Protein AF-A0AAN6DIT3-F1 (afdb_monomer)

Foldseek 3Di:
DDDDDDDDPPVVVPDPPPPVCPVVVVVVVLVVVLCVQPVVDPQDPLLSLLQVLCSVVDDHPQWHADPQRWIAGRVNQWTQDPVSALVSIDGPDDDCVVVNVVSNVSSVVSVVVVVVVVVVD

Organism: Pichia angusta (NCBI:txid870730)

Mean predicted aligned error: 13.03 Å

pLDDT: mean 71.54, std 12.17, range [40.5, 87.06]

Sequence (121 aa):
MPRQPHPVPLNMLGHNYKVTNAHVVKKYQSQYVLNKTLADRKITP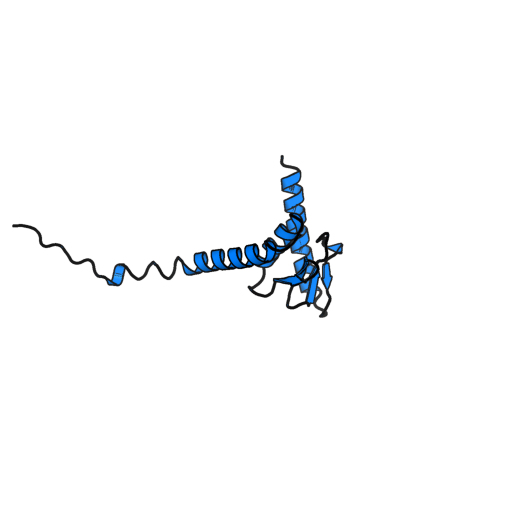EGKEIFTSLFNLLPDGDVSLDKNDNIIVFDNHIVISKPYGTENCKMVSGNDDQQLSYIKKIIKDVWTRLESERKGG

Radius of gyration: 21.84 Å; Cα contacts (8 Å, |Δi|>4): 100; chains: 1; bounding box: 30×56×68 Å

Structure (mmCIF, N/CA/C/O backbone):
data_AF-A0AAN6DIT3-F1
#
_entry.id   AF-A0AAN6DIT3-F1
#
loop_
_atom_site.group_PDB
_atom_site.id
_atom_site.type_symbol
_atom_site.label_atom_id
_atom_site.label_alt_id
_atom_site.label_comp_id
_atom_site.label_asym_id
_atom_site.label_entity_id
_atom_site.label_seq_id
_atom_site.pdbx_PDB_ins_code
_atom_site.Cartn_x
_atom_site.Cartn_y
_atom_site.Cartn_z
_atom_site.occupancy
_atom_site.B_iso_or_equiv
_atom_site.auth_seq_id
_atom_site.auth_comp_id
_atom_site.auth_asym_id
_atom_site.auth_atom_id
_atom_site.pdbx_PDB_model_num
ATOM 1 N N . MET A 1 1 ? 11.174 42.419 -54.420 1.00 46.22 1 MET A N 1
ATOM 2 C CA . MET A 1 1 ? 11.710 41.041 -54.470 1.00 46.22 1 MET A CA 1
ATOM 3 C C . MET A 1 1 ? 11.096 40.256 -53.316 1.00 46.22 1 MET A C 1
ATOM 5 O O . MET A 1 1 ? 11.295 40.678 -52.180 1.00 46.22 1 MET A O 1
ATOM 9 N N . PRO A 1 2 ? 10.278 39.219 -53.559 1.00 47.81 2 PRO A N 1
ATOM 10 C CA . PRO A 1 2 ? 9.656 38.464 -52.473 1.00 47.81 2 PRO A CA 1
ATOM 11 C C . PRO A 1 2 ? 10.697 37.573 -51.777 1.00 47.81 2 PRO A C 1
ATOM 13 O O . PRO A 1 2 ? 11.502 36.914 -52.433 1.00 47.81 2 PRO A O 1
ATOM 16 N N . ARG A 1 3 ? 10.710 37.600 -50.438 1.00 54.84 3 ARG A N 1
ATOM 17 C CA . ARG A 1 3 ? 11.616 36.803 -49.597 1.00 54.84 3 ARG A CA 1
ATOM 18 C C . ARG A 1 3 ? 11.252 35.322 -49.722 1.00 54.84 3 ARG A C 1
ATOM 20 O O . ARG A 1 3 ? 10.098 34.962 -49.510 1.00 54.84 3 ARG A O 1
ATOM 27 N N . GLN A 1 4 ? 12.228 34.481 -50.058 1.00 62.59 4 GLN A N 1
ATOM 28 C CA . GLN A 1 4 ? 12.041 33.031 -50.102 1.00 62.59 4 GLN A CA 1
ATOM 29 C C . GLN A 1 4 ? 11.800 32.482 -48.682 1.00 62.59 4 GLN A C 1
ATOM 31 O O . GLN A 1 4 ? 12.474 32.920 -47.739 1.00 62.59 4 GLN A O 1
ATOM 36 N N . PRO A 1 5 ? 10.851 31.545 -48.501 1.00 59.12 5 PRO A N 1
ATOM 37 C CA . PRO A 1 5 ? 10.600 30.930 -47.204 1.00 59.12 5 PRO A CA 1
ATOM 38 C C . PRO A 1 5 ? 11.822 30.108 -46.778 1.00 59.12 5 PRO A C 1
ATOM 40 O O . PRO A 1 5 ? 12.284 29.237 -47.513 1.00 59.12 5 PRO A O 1
ATOM 43 N N . HIS A 1 6 ? 12.363 30.406 -45.595 1.00 60.28 6 HIS A N 1
ATOM 44 C CA . HIS A 1 6 ? 13.464 29.636 -45.020 1.00 60.28 6 HIS A CA 1
ATOM 45 C C . HIS A 1 6 ? 12.941 28.271 -44.548 1.00 60.28 6 HIS A C 1
ATOM 47 O O . HIS A 1 6 ? 11.999 28.235 -43.751 1.00 60.28 6 HIS A O 1
ATOM 53 N N . PRO A 1 7 ? 13.527 27.150 -45.002 1.00 63.25 7 PRO A N 1
ATOM 54 C CA . PRO A 1 7 ? 13.134 25.833 -44.531 1.00 63.25 7 PRO A CA 1
ATOM 55 C C . PRO A 1 7 ? 13.558 25.661 -43.069 1.00 63.25 7 PRO A C 1
ATOM 57 O O . PRO A 1 7 ? 14.733 25.786 -42.724 1.00 63.25 7 PRO A O 1
ATOM 60 N N . VAL A 1 8 ? 12.587 25.375 -42.201 1.00 60.09 8 VAL A N 1
ATOM 61 C CA . VAL A 1 8 ? 12.849 25.020 -40.803 1.00 60.09 8 VAL A CA 1
ATOM 62 C C . VAL A 1 8 ? 13.523 23.641 -40.790 1.00 60.09 8 VAL A C 1
ATOM 64 O O . VAL A 1 8 ? 12.964 22.701 -41.359 1.00 60.09 8 VAL A O 1
ATOM 67 N N . PRO A 1 9 ? 14.708 23.475 -40.175 1.00 55.38 9 PRO A N 1
ATOM 68 C CA . PRO A 1 9 ? 15.376 22.182 -40.138 1.00 55.38 9 PRO A CA 1
ATOM 69 C C . PRO A 1 9 ? 14.537 21.175 -39.338 1.00 55.38 9 PRO A C 1
ATOM 71 O O . PRO A 1 9 ? 14.322 21.331 -38.135 1.00 55.38 9 PRO A O 1
ATOM 74 N N . LEU A 1 10 ? 14.091 20.113 -40.015 1.00 56.16 10 LEU A N 1
ATOM 75 C CA . LEU A 1 10 ? 13.264 19.024 -39.471 1.00 56.16 10 LEU A CA 1
ATOM 76 C C . LEU A 1 10 ? 13.867 18.342 -38.227 1.00 56.16 10 LEU A C 1
ATOM 78 O O . LEU A 1 10 ? 13.127 17.787 -37.417 1.00 56.16 10 LEU A O 1
ATOM 82 N N . ASN A 1 11 ? 15.182 18.451 -38.011 1.00 55.25 11 ASN A N 1
ATOM 83 C CA . ASN A 1 11 ? 15.852 17.939 -36.810 1.00 55.25 11 ASN A CA 1
ATOM 84 C C . ASN A 1 11 ? 15.452 18.660 -35.506 1.00 55.25 11 ASN A C 1
ATOM 86 O O . ASN A 1 11 ? 15.698 18.125 -34.429 1.00 55.25 11 ASN A O 1
ATOM 90 N N . MET A 1 12 ? 14.811 19.832 -35.568 1.00 51.78 12 MET A N 1
ATOM 91 C CA . MET A 1 12 ? 14.323 20.554 -34.379 1.00 51.78 12 MET A CA 1
ATOM 92 C C . MET A 1 12 ? 12.917 20.124 -33.929 1.00 51.78 12 MET A C 1
ATOM 94 O O . MET A 1 12 ? 12.537 20.377 -32.788 1.00 51.78 12 MET A O 1
ATOM 98 N N . LEU A 1 13 ? 12.137 19.459 -34.787 1.00 54.03 13 LEU A N 1
ATOM 99 C CA . LEU A 1 13 ? 10.758 19.052 -34.468 1.00 54.03 13 LEU A CA 1
ATOM 100 C C . LEU A 1 13 ? 10.691 17.716 -33.709 1.00 54.03 13 LEU A C 1
ATOM 102 O O . LEU A 1 13 ? 9.660 17.378 -33.133 1.00 54.03 13 LEU A O 1
ATOM 106 N N . GLY A 1 14 ? 11.793 16.958 -33.681 1.00 50.06 14 GLY A N 1
ATOM 107 C CA . GLY A 1 14 ? 11.804 15.579 -33.194 1.00 50.06 14 GLY A CA 1
ATOM 108 C C . GLY A 1 14 ? 12.469 15.328 -31.836 1.00 50.06 14 GLY A C 1
ATOM 109 O O . GLY A 1 14 ? 12.406 14.209 -31.334 1.00 50.06 14 GLY A O 1
ATOM 110 N N . HIS A 1 15 ? 13.134 16.313 -31.232 1.00 45.34 15 HIS A N 1
ATOM 111 C CA . HIS A 1 15 ? 13.953 16.056 -30.036 1.00 45.34 15 HIS A CA 1
ATOM 112 C C . HIS A 1 15 ? 13.226 16.294 -28.705 1.00 45.34 15 HIS A C 1
ATOM 114 O O . HIS A 1 15 ? 13.622 15.730 -27.690 1.00 45.34 15 HIS A O 1
ATOM 120 N N . ASN A 1 16 ? 12.116 17.038 -28.703 1.00 47.03 16 ASN A N 1
ATOM 121 C CA . ASN A 1 16 ? 11.399 17.372 -27.467 1.00 47.03 16 ASN A CA 1
ATOM 122 C C . ASN A 1 16 ? 10.217 16.445 -27.139 1.00 47.03 16 ASN A C 1
ATOM 124 O O . ASN A 1 16 ? 9.726 16.496 -26.021 1.00 47.03 16 A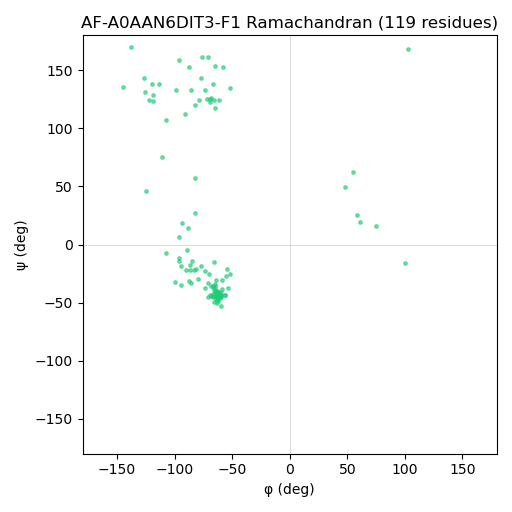SN A O 1
ATOM 128 N N . TYR A 1 17 ? 9.751 15.580 -28.051 1.00 46.97 17 TYR A N 1
ATOM 129 C CA . TYR A 1 17 ? 8.571 14.739 -27.774 1.00 46.97 17 TYR A CA 1
ATOM 130 C C . TYR A 1 17 ? 8.887 13.457 -26.993 1.00 46.97 17 TYR A C 1
ATOM 132 O O . TYR A 1 17 ? 7.991 12.893 -26.368 1.00 46.97 17 TYR A O 1
ATOM 140 N N . LYS A 1 18 ? 10.141 12.982 -27.018 1.00 47.41 18 LYS A N 1
ATOM 141 C CA . LYS A 1 18 ? 10.528 11.704 -26.392 1.00 47.41 18 LYS A CA 1
ATOM 142 C C . LYS A 1 18 ? 10.918 11.826 -24.921 1.00 47.41 18 LYS A C 1
ATOM 144 O O . LYS A 1 18 ? 10.688 10.890 -24.165 1.00 47.41 18 LYS A O 1
ATOM 149 N N . VAL A 1 19 ? 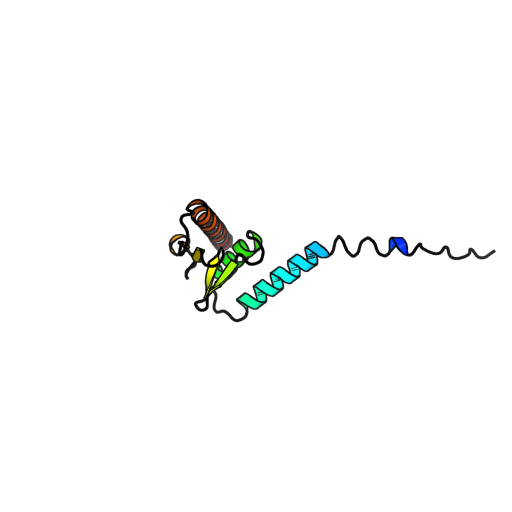11.485 12.958 -24.503 1.00 47.81 19 VAL A N 1
ATOM 150 C CA . VAL A 1 19 ? 12.130 13.064 -23.181 1.00 47.81 19 VAL A CA 1
ATOM 151 C C . VAL A 1 19 ? 11.180 13.616 -22.109 1.00 47.81 19 VAL A C 1
ATOM 153 O O . VAL A 1 19 ? 11.189 13.133 -20.982 1.00 47.81 19 VAL A O 1
ATOM 156 N N . THR A 1 20 ? 10.275 14.538 -22.453 1.00 48.09 20 THR A N 1
ATOM 157 C CA . THR A 1 20 ? 9.270 15.086 -21.516 1.00 48.09 20 THR A CA 1
ATOM 158 C C . THR A 1 20 ? 8.043 14.190 -21.330 1.00 48.09 20 THR A C 1
ATOM 160 O O . THR A 1 20 ? 7.381 14.281 -20.300 1.00 48.09 20 THR A O 1
ATOM 163 N N . ASN A 1 21 ? 7.750 13.280 -22.268 1.00 52.16 21 ASN A N 1
ATOM 164 C CA . ASN A 1 21 ? 6.586 12.391 -22.174 1.00 52.16 21 ASN A CA 1
ATOM 165 C C . ASN A 1 21 ? 6.854 11.059 -21.474 1.00 52.16 21 ASN A C 1
ATOM 167 O O . ASN A 1 21 ? 5.903 10.467 -20.986 1.00 52.16 21 ASN A O 1
ATOM 171 N N . ALA A 1 22 ? 8.089 10.561 -21.377 1.00 52.97 22 ALA A N 1
ATOM 172 C CA . ALA A 1 22 ? 8.324 9.239 -20.783 1.00 52.97 22 ALA A CA 1
ATOM 173 C C . ALA A 1 22 ? 7.874 9.168 -19.309 1.00 52.97 22 ALA A C 1
ATOM 175 O O . ALA A 1 22 ? 7.201 8.222 -18.905 1.00 52.97 22 ALA A O 1
ATOM 176 N N . HIS A 1 23 ? 8.164 10.210 -18.524 1.00 53.66 23 HIS A N 1
ATOM 177 C CA . HIS A 1 23 ? 7.705 10.318 -17.134 1.00 53.66 23 HIS A CA 1
ATOM 178 C C . HIS A 1 23 ? 6.184 10.456 -17.024 1.00 53.66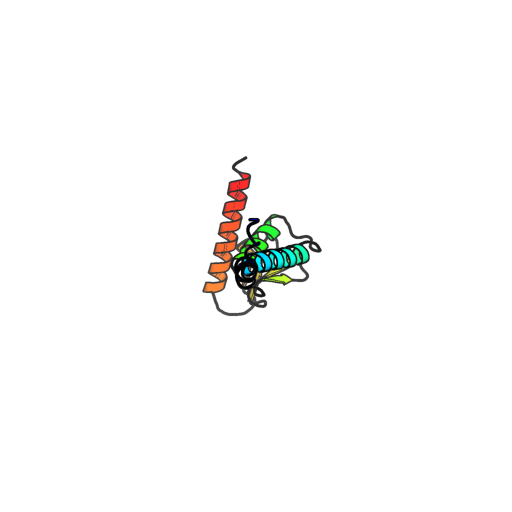 23 HIS A C 1
ATOM 180 O O . HIS A 1 23 ? 5.563 9.873 -16.137 1.00 53.66 23 HIS A O 1
ATOM 186 N N . VAL A 1 24 ? 5.583 11.217 -17.936 1.00 56.00 24 VAL A N 1
ATOM 187 C CA . VAL A 1 24 ? 4.144 11.481 -17.960 1.00 56.00 24 VAL A CA 1
ATOM 188 C C . VAL A 1 24 ? 3.377 10.222 -18.375 1.00 56.00 24 VAL A C 1
ATOM 190 O O . VAL A 1 24 ? 2.435 9.828 -17.697 1.00 56.00 24 VAL A O 1
ATOM 193 N N . VAL A 1 25 ? 3.836 9.528 -19.418 1.00 59.78 25 VAL A N 1
ATOM 194 C CA . VAL A 1 25 ? 3.303 8.241 -19.884 1.00 59.78 25 VAL A CA 1
ATOM 195 C C . VAL A 1 25 ? 3.440 7.179 -18.798 1.00 59.78 25 VAL A C 1
ATOM 197 O O . VAL A 1 25 ? 2.463 6.490 -18.523 1.00 59.78 25 VAL A O 1
ATOM 200 N N . LYS A 1 26 ? 4.589 7.097 -18.112 1.00 60.62 26 LYS A N 1
ATOM 201 C CA . LYS A 1 26 ? 4.772 6.166 -16.988 1.00 60.62 26 LYS A CA 1
ATOM 202 C C . LYS A 1 26 ? 3.789 6.463 -15.853 1.00 60.62 26 LYS A C 1
ATOM 204 O O . LYS A 1 26 ? 3.135 5.550 -15.369 1.00 60.62 26 LYS A O 1
ATOM 209 N N . LYS A 1 27 ? 3.591 7.739 -15.500 1.00 62.09 27 LYS A N 1
ATOM 210 C CA . LYS A 1 27 ? 2.605 8.154 -14.489 1.00 62.09 27 LYS A CA 1
ATOM 211 C C . LYS A 1 27 ? 1.171 7.785 -14.887 1.00 62.09 27 LYS A C 1
ATOM 213 O O . LYS A 1 27 ? 0.438 7.250 -14.060 1.00 62.09 27 LYS A O 1
ATOM 218 N N . TYR A 1 28 ? 0.772 8.031 -16.136 1.00 62.19 28 TYR A N 1
ATOM 219 C CA . TYR A 1 28 ? -0.554 7.644 -16.633 1.00 62.19 28 TYR A CA 1
ATOM 220 C C . TYR A 1 28 ? -0.738 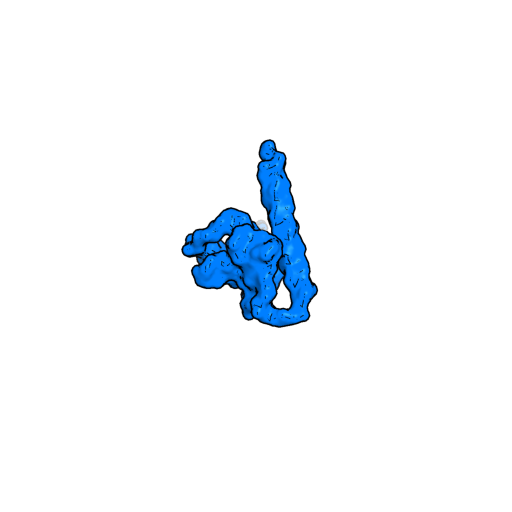6.126 -16.670 1.00 62.19 28 TYR A C 1
ATOM 222 O O . TYR A 1 28 ? -1.810 5.636 -16.326 1.00 62.19 28 TYR A O 1
ATOM 230 N N . GLN A 1 29 ? 0.298 5.377 -17.043 1.00 65.38 29 GLN A N 1
ATOM 231 C CA . GLN A 1 29 ? 0.261 3.920 -17.094 1.00 65.38 29 GLN A CA 1
ATOM 232 C C . GLN A 1 29 ? 0.152 3.319 -15.687 1.00 65.38 29 GLN A C 1
ATOM 234 O O . GLN A 1 29 ? -0.718 2.483 -15.454 1.00 65.38 29 GLN A O 1
ATOM 239 N N . SER A 1 30 ? 0.929 3.826 -14.728 1.00 65.50 30 SER A N 1
ATOM 240 C CA . SER A 1 30 ? 0.827 3.476 -13.307 1.00 65.50 30 SER A CA 1
ATOM 241 C C . SER A 1 30 ? -0.557 3.807 -12.735 1.00 65.50 30 SER A C 1
ATOM 243 O O . SER A 1 30 ? -1.162 2.970 -12.070 1.00 65.50 30 SER A O 1
ATOM 245 N N . GLN A 1 31 ? -1.126 4.978 -13.055 1.00 66.94 31 GLN A N 1
ATOM 246 C CA . GLN A 1 31 ? -2.493 5.324 -12.641 1.00 66.94 31 GLN A CA 1
ATOM 247 C C . GLN A 1 31 ? -3.558 4.451 -13.304 1.00 66.94 31 GLN A C 1
ATOM 249 O O . GLN A 1 31 ? -4.560 4.123 -12.674 1.00 66.94 31 GLN A O 1
ATOM 254 N N . TYR A 1 32 ? -3.366 4.063 -14.563 1.00 69.00 32 TYR A N 1
ATOM 255 C CA . TYR A 1 32 ? -4.276 3.161 -15.257 1.00 69.00 32 TYR A CA 1
ATOM 256 C C . TYR A 1 32 ? -4.252 1.759 -14.642 1.00 69.00 32 TYR A C 1
ATOM 258 O O . TYR A 1 32 ? -5.313 1.193 -14.392 1.00 69.00 32 TYR A O 1
ATOM 266 N N . VAL A 1 33 ? -3.066 1.218 -14.340 1.00 70.19 33 VAL A N 1
ATOM 2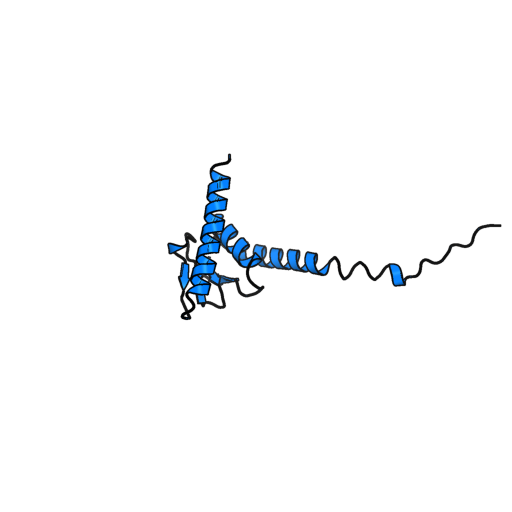67 C CA . VAL A 1 33 ? -2.912 -0.067 -13.637 1.00 70.19 33 VAL A CA 1
ATOM 268 C C . VAL A 1 33 ? -3.554 0.008 -12.257 1.00 70.19 33 VAL A C 1
ATOM 270 O O . VAL A 1 33 ? -4.345 -0.867 -11.906 1.00 70.19 33 VAL A O 1
ATOM 273 N N . LEU A 1 34 ? -3.304 1.083 -11.511 1.00 72.19 34 LEU A N 1
ATOM 274 C CA . LEU A 1 34 ? -3.906 1.308 -10.203 1.00 72.19 34 LEU A CA 1
ATOM 275 C C . LEU A 1 34 ? -5.437 1.364 -10.284 1.00 72.19 34 LEU A C 1
ATOM 277 O O . LEU A 1 34 ? -6.115 0.582 -9.622 1.00 72.19 34 LEU A O 1
ATOM 281 N N . ASN A 1 35 ? -5.990 2.211 -11.154 1.00 69.38 35 ASN A N 1
ATOM 282 C CA . ASN A 1 35 ? -7.436 2.330 -11.337 1.00 69.38 35 ASN A CA 1
ATOM 283 C C . ASN A 1 35 ? -8.060 1.021 -11.809 1.00 69.38 35 ASN A C 1
ATOM 285 O O . ASN A 1 35 ? -9.102 0.639 -11.296 1.00 69.38 35 ASN A O 1
ATOM 289 N N . LYS A 1 36 ? -7.420 0.294 -12.729 1.00 71.81 36 LYS A N 1
ATOM 290 C CA . LYS A 1 36 ? -7.903 -1.011 -13.190 1.00 71.81 36 LYS A CA 1
ATOM 291 C C . LYS A 1 36 ? -7.907 -2.044 -12.061 1.00 71.81 36 LYS A C 1
ATOM 293 O O . LYS A 1 36 ? -8.852 -2.817 -11.954 1.00 71.81 36 LYS A O 1
ATOM 298 N N . THR A 1 37 ? -6.885 -2.037 -11.205 1.00 69.56 37 THR A N 1
ATOM 299 C CA . THR A 1 37 ? -6.789 -2.962 -10.064 1.00 69.56 37 THR A CA 1
ATOM 300 C C . THR A 1 37 ? -7.812 -2.613 -8.977 1.00 69.56 37 THR A C 1
ATOM 302 O O . THR A 1 37 ? -8.357 -3.511 -8.341 1.00 69.56 37 THR A O 1
ATOM 305 N N . LEU A 1 38 ? -8.123 -1.325 -8.797 1.00 70.75 38 LEU A N 1
ATOM 306 C CA . LEU A 1 38 ? -9.093 -0.832 -7.814 1.00 70.75 38 LEU A CA 1
ATOM 307 C C . LEU A 1 38 ? -10.549 -0.806 -8.317 1.00 70.75 38 LEU A C 1
ATOM 309 O O . LEU A 1 38 ? -11.458 -0.776 -7.489 1.00 70.75 38 LEU A O 1
ATOM 313 N N . ALA A 1 39 ? -10.789 -0.787 -9.633 1.00 65.56 39 ALA A N 1
ATOM 314 C CA . ALA A 1 39 ? -12.121 -0.625 -10.228 1.00 65.56 39 ALA A CA 1
ATOM 315 C C . ALA A 1 39 ? -13.041 -1.827 -9.986 1.00 65.56 39 ALA A C 1
ATOM 317 O O . ALA A 1 39 ? -14.236 -1.644 -9.779 1.00 65.56 39 ALA A O 1
ATOM 318 N N . ASP A 1 40 ? -12.486 -3.039 -9.976 1.00 63.84 40 ASP A N 1
ATOM 319 C CA . ASP A 1 40 ? -13.261 -4.274 -9.797 1.00 63.84 40 ASP A CA 1
ATOM 320 C C . ASP A 1 40 ? -13.421 -4.669 -8.313 1.00 63.84 40 ASP A C 1
ATOM 322 O O . ASP A 1 40 ? -14.118 -5.621 -7.972 1.00 63.84 40 ASP A O 1
ATOM 326 N N . ARG A 1 41 ? -12.778 -3.933 -7.395 1.00 68.00 41 ARG A N 1
ATOM 327 C CA . ARG A 1 41 ? -12.579 -4.369 -6.007 1.00 68.00 41 ARG A CA 1
ATOM 328 C C . ARG A 1 41 ? -13.327 -3.525 -4.987 1.00 68.00 41 ARG A C 1
ATOM 330 O O . ARG A 1 41 ? -13.307 -2.293 -5.017 1.00 68.00 41 ARG A O 1
ATOM 337 N N . LYS A 1 42 ? -13.920 -4.195 -3.992 1.00 69.81 42 LYS A N 1
ATOM 338 C CA . LYS A 1 42 ? -14.610 -3.567 -2.848 1.00 69.81 42 LYS A CA 1
ATOM 339 C C . LYS A 1 42 ? -13.611 -3.156 -1.759 1.00 69.81 42 LYS A C 1
ATOM 341 O O . LYS A 1 42 ? -13.696 -3.584 -0.603 1.00 69.81 42 LYS A O 1
ATOM 346 N N . ILE A 1 43 ? -12.639 -2.330 -2.140 1.00 74.44 43 ILE A N 1
ATOM 347 C CA . ILE A 1 43 ? -11.661 -1.732 -1.227 1.00 74.44 43 ILE A CA 1
ATOM 348 C C . ILE A 1 43 ? -12.247 -0.448 -0.631 1.00 74.44 43 ILE A C 1
ATOM 350 O O . ILE A 1 43 ? -12.810 0.378 -1.353 1.00 74.44 43 ILE A O 1
ATOM 354 N N . THR A 1 44 ? -12.126 -0.295 0.691 1.00 78.31 44 THR A N 1
ATOM 355 C CA . THR A 1 44 ? -12.547 0.913 1.415 1.00 78.31 44 THR A CA 1
ATOM 356 C C . THR A 1 44 ? -11.696 2.114 0.981 1.00 78.31 44 THR A C 1
ATOM 358 O O . THR A 1 44 ? -10.568 1.915 0.525 1.00 78.31 44 THR A O 1
ATOM 361 N N . PRO A 1 45 ? -12.193 3.360 1.076 1.00 75.50 45 PRO A N 1
ATOM 362 C CA . PRO A 1 45 ? -11.424 4.537 0.665 1.00 75.50 45 PRO A CA 1
ATOM 363 C C . PRO A 1 45 ? -10.041 4.607 1.335 1.00 75.50 45 PRO A C 1
ATOM 365 O O . PRO A 1 45 ? -9.062 4.905 0.656 1.00 75.50 45 PRO A O 1
ATOM 368 N N . GLU A 1 46 ? -9.928 4.209 2.605 1.00 76.94 46 GLU A N 1
ATOM 369 C CA . GLU A 1 46 ? -8.652 4.135 3.330 1.00 76.94 46 GLU A CA 1
ATOM 370 C C . GLU A 1 46 ? -7.690 3.123 2.691 1.00 76.94 46 GLU A C 1
ATOM 372 O O . GLU A 1 46 ? -6.507 3.398 2.505 1.00 76.94 46 GLU A O 1
ATOM 377 N N . GLY A 1 47 ? -8.199 1.955 2.287 1.00 76.69 47 GLY A N 1
ATOM 378 C CA . GLY A 1 47 ? -7.400 0.947 1.594 1.00 76.69 47 GLY A CA 1
ATOM 379 C C . GLY A 1 47 ? -6.912 1.410 0.223 1.00 76.69 47 GLY A C 1
ATOM 380 O O . GLY A 1 47 ? -5.800 1.064 -0.173 1.00 76.69 47 GLY A O 1
ATOM 381 N N . LYS A 1 48 ? -7.703 2.224 -0.493 1.00 81.38 48 LYS A N 1
ATOM 382 C CA . LYS A 1 48 ? -7.292 2.808 -1.783 1.00 81.38 48 LYS A CA 1
ATOM 383 C C . LYS A 1 48 ? -6.148 3.797 -1.598 1.00 81.38 48 LYS A C 1
ATOM 385 O O . LYS A 1 48 ? -5.194 3.762 -2.371 1.00 81.38 48 LYS A O 1
ATOM 390 N N . GLU A 1 49 ? -6.226 4.638 -0.576 1.00 81.56 49 GLU A N 1
ATOM 391 C CA . GLU A 1 49 ? -5.190 5.613 -0.216 1.00 81.56 49 GLU A CA 1
ATOM 392 C C . GLU A 1 49 ? -3.880 4.938 0.197 1.00 81.56 49 GLU A C 1
ATOM 394 O O . GLU A 1 49 ? -2.805 5.291 -0.297 1.00 81.56 49 GLU A O 1
ATOM 399 N N . ILE A 1 50 ? -3.966 3.903 1.038 1.00 82.94 50 ILE A N 1
ATOM 400 C CA . ILE A 1 50 ? -2.800 3.123 1.465 1.00 82.94 50 ILE A CA 1
ATOM 401 C C . ILE A 1 50 ? -2.177 2.403 0.271 1.00 82.94 50 ILE A C 1
ATOM 403 O O . ILE A 1 50 ? -0.968 2.502 0.067 1.00 82.94 50 ILE A O 1
ATOM 407 N N . PHE A 1 51 ? -2.987 1.732 -0.553 1.00 83.81 51 PHE A N 1
ATOM 408 C CA . PHE A 1 51 ? -2.506 1.070 -1.764 1.00 83.81 51 PHE A CA 1
ATOM 409 C C . PHE A 1 51 ? -1.845 2.065 -2.721 1.00 83.81 51 PHE A C 1
ATOM 411 O O . PHE A 1 51 ? -0.753 1.802 -3.206 1.00 83.81 51 PHE A O 1
ATOM 418 N N . THR A 1 52 ? -2.455 3.230 -2.943 1.00 82.25 52 THR A N 1
ATOM 419 C CA . THR A 1 52 ? -1.911 4.276 -3.824 1.00 82.25 52 THR A CA 1
ATOM 420 C C . THR A 1 52 ? -0.602 4.839 -3.295 1.00 82.25 52 THR A C 1
ATOM 422 O O . THR A 1 52 ? 0.341 5.035 -4.060 1.00 82.25 52 THR A O 1
ATOM 425 N N . SER A 1 53 ? -0.507 5.067 -1.989 1.00 83.44 53 SER A N 1
ATOM 426 C CA . SER A 1 53 ? 0.729 5.535 -1.363 1.00 83.44 53 SER A CA 1
ATOM 427 C C . SER A 1 53 ? 1.840 4.495 -1.473 1.00 83.44 53 SER A C 1
ATOM 429 O O . SER A 1 53 ? 2.952 4.834 -1.869 1.00 83.44 53 SER A O 1
ATOM 431 N N . LEU A 1 54 ? 1.535 3.222 -1.208 1.00 82.12 54 LEU A N 1
ATOM 432 C CA . LEU A 1 54 ? 2.484 2.119 -1.367 1.00 82.12 54 LEU A CA 1
ATOM 433 C C . LEU A 1 54 ? 2.923 1.959 -2.824 1.00 82.12 54 LEU A C 1
ATOM 435 O O . LEU A 1 54 ? 4.116 1.891 -3.088 1.00 82.12 54 LEU A O 1
ATOM 439 N N . PHE A 1 55 ? 1.982 1.968 -3.766 1.00 81.38 55 PHE A N 1
ATOM 440 C CA . PHE A 1 55 ? 2.240 1.812 -5.198 1.00 81.38 55 PHE A CA 1
ATOM 441 C C . PHE A 1 55 ? 3.072 2.965 -5.782 1.00 81.38 55 PHE A C 1
ATOM 443 O O . PHE A 1 55 ? 3.838 2.760 -6.715 1.00 81.38 55 PHE A O 1
ATOM 450 N N . ASN A 1 56 ? 2.949 4.181 -5.237 1.00 79.19 56 ASN A N 1
ATOM 451 C CA . ASN A 1 56 ? 3.784 5.318 -5.641 1.00 79.19 56 ASN A CA 1
ATOM 452 C C . ASN A 1 56 ? 5.184 5.301 -5.005 1.00 79.19 56 ASN A C 1
ATOM 454 O O . ASN A 1 56 ? 6.112 5.874 -5.575 1.00 79.19 56 ASN A O 1
ATOM 458 N N . LEU A 1 57 ? 5.326 4.726 -3.806 1.00 78.69 57 LEU A N 1
ATOM 459 C CA . LEU A 1 57 ? 6.594 4.686 -3.070 1.00 78.69 57 LEU A CA 1
ATOM 460 C C . LEU A 1 57 ? 7.469 3.497 -3.468 1.00 78.69 57 LEU A C 1
ATOM 462 O O . LEU A 1 57 ? 8.694 3.602 -3.434 1.00 78.69 57 LEU A O 1
ATOM 466 N N . LEU A 1 58 ? 6.848 2.372 -3.808 1.00 79.25 58 LEU A N 1
ATOM 467 C CA . LEU A 1 58 ? 7.527 1.124 -4.128 1.00 79.25 58 LEU A CA 1
ATOM 468 C C . LEU A 1 58 ? 7.702 0.951 -5.645 1.00 79.25 58 LEU A C 1
ATOM 470 O O . LEU A 1 58 ? 6.992 1.586 -6.428 1.00 79.25 58 LEU A O 1
ATOM 474 N N . PRO A 1 59 ? 8.663 0.116 -6.081 1.00 73.88 59 PRO A N 1
ATOM 475 C CA . PRO A 1 59 ? 8.841 -0.205 -7.491 1.00 73.88 59 PRO A CA 1
ATOM 476 C C . PRO A 1 59 ? 7.580 -0.819 -8.113 1.00 73.88 59 PRO A C 1
ATOM 478 O O . PRO A 1 59 ? 6.771 -1.466 -7.449 1.00 73.88 59 PRO A O 1
ATOM 481 N N . ASP A 1 60 ? 7.427 -0.635 -9.425 1.00 68.75 60 ASP A N 1
ATOM 482 C CA . ASP A 1 60 ? 6.317 -1.219 -10.179 1.00 68.75 60 ASP A CA 1
ATOM 483 C C . ASP A 1 60 ? 6.386 -2.757 -10.090 1.00 68.75 60 ASP A C 1
ATOM 485 O O . ASP A 1 60 ? 7.423 -3.348 -10.393 1.00 68.75 60 ASP A O 1
ATOM 489 N N . GLY A 1 61 ? 5.301 -3.389 -9.635 1.00 68.62 61 GLY A N 1
ATOM 490 C CA . GLY A 1 61 ? 5.219 -4.838 -9.408 1.00 68.62 61 GLY A CA 1
ATOM 491 C C . GLY A 1 61 ? 5.396 -5.287 -7.953 1.00 68.62 61 GLY A C 1
ATOM 492 O O . GLY A 1 61 ? 4.964 -6.388 -7.622 1.00 68.62 61 GLY A O 1
ATOM 493 N N . ASP A 1 62 ? 5.921 -4.439 -7.062 1.00 78.38 62 ASP A N 1
ATOM 494 C CA . ASP A 1 62 ? 6.095 -4.799 -5.644 1.00 78.38 62 ASP A CA 1
ATOM 495 C C . ASP A 1 62 ? 4.796 -4.753 -4.837 1.00 78.38 62 ASP A C 1
ATOM 497 O O . ASP A 1 62 ? 4.721 -5.341 -3.763 1.00 78.38 62 ASP A O 1
ATOM 501 N N . VAL A 1 63 ? 3.766 -4.060 -5.328 1.00 82.06 63 VAL A N 1
ATOM 502 C CA . VAL A 1 63 ? 2.485 -3.900 -4.631 1.00 82.06 63 VAL A CA 1
ATOM 503 C C . VAL A 1 63 ? 1.373 -4.502 -5.471 1.00 82.06 63 VAL A C 1
ATOM 505 O O . VAL A 1 63 ? 1.148 -4.112 -6.615 1.00 82.06 63 VAL A O 1
ATOM 508 N N . SER A 1 64 ? 0.652 -5.446 -4.882 1.00 81.75 64 SER A N 1
ATOM 509 C CA . SER A 1 64 ? -0.453 -6.165 -5.507 1.00 81.75 64 SER A CA 1
ATOM 510 C C . SER A 1 64 ? -1.609 -6.330 -4.528 1.00 81.75 64 SER A C 1
ATOM 512 O O . SER A 1 64 ? -1.498 -6.033 -3.342 1.00 81.75 64 SER A O 1
ATOM 514 N N . LEU A 1 65 ? -2.756 -6.781 -5.027 1.00 81.62 65 LEU A N 1
ATOM 515 C CA . LEU A 1 65 ? -3.928 -7.050 -4.200 1.00 81.62 65 LEU A CA 1
ATOM 516 C C . LEU A 1 65 ? -4.306 -8.531 -4.299 1.00 81.62 65 LEU A C 1
ATOM 518 O O . LEU A 1 65 ? -4.492 -9.059 -5.398 1.00 81.62 65 LEU A O 1
ATOM 522 N N . ASP A 1 66 ? -4.471 -9.192 -3.156 1.00 81.56 66 ASP A N 1
ATOM 523 C CA . ASP A 1 66 ? -4.920 -10.585 -3.057 1.00 81.56 66 ASP A CA 1
ATOM 524 C C . ASP A 1 66 ? -6.401 -10.739 -3.420 1.00 81.56 66 ASP A C 1
ATOM 526 O O . ASP A 1 66 ? -7.158 -9.783 -3.308 1.00 81.56 66 ASP A O 1
ATOM 530 N N . LYS A 1 67 ? -6.875 -11.943 -3.748 1.00 77.25 67 LYS A N 1
ATOM 531 C CA . LYS A 1 67 ? -8.303 -12.233 -3.998 1.00 77.25 67 LYS A CA 1
ATOM 532 C C . LYS A 1 67 ? -9.250 -11.771 -2.879 1.00 77.25 67 LYS A C 1
ATOM 534 O O . LYS A 1 67 ? -10.408 -11.487 -3.161 1.00 77.25 67 LYS A O 1
ATOM 539 N N . ASN A 1 68 ? -8.766 -11.658 -1.642 1.00 77.12 68 ASN A N 1
ATOM 540 C CA . ASN A 1 68 ? -9.533 -11.152 -0.498 1.00 77.12 68 ASN A CA 1
ATOM 541 C C . ASN A 1 68 ? -9.464 -9.623 -0.316 1.00 77.12 68 ASN A C 1
ATOM 543 O O . ASN A 1 68 ? -9.810 -9.115 0.749 1.00 77.12 68 ASN A O 1
ATOM 547 N N . ASP A 1 69 ? -8.990 -8.887 -1.327 1.00 77.62 69 ASP A N 1
ATOM 548 C CA . ASP A 1 69 ? -8.705 -7.447 -1.275 1.00 77.62 69 ASP A CA 1
ATOM 549 C C . ASP A 1 69 ? -7.639 -7.046 -0.240 1.00 77.62 69 ASP A C 1
ATOM 551 O O . ASP A 1 69 ? -7.562 -5.885 0.155 1.00 77.62 69 ASP A O 1
ATOM 555 N N . ASN A 1 70 ? -6.803 -7.982 0.209 1.00 83.06 70 ASN A N 1
ATOM 556 C CA . ASN A 1 70 ? -5.662 -7.659 1.065 1.00 83.06 70 ASN A CA 1
ATOM 557 C C . ASN A 1 70 ? -4.535 -7.065 0.214 1.00 83.06 70 ASN A C 1
ATOM 559 O O . ASN A 1 70 ? -4.315 -7.514 -0.911 1.00 83.06 70 ASN A O 1
ATOM 563 N N . ILE A 1 71 ? -3.798 -6.088 0.742 1.00 84.62 71 ILE A N 1
ATOM 564 C CA . ILE A 1 71 ? -2.640 -5.522 0.039 1.00 84.62 71 ILE A CA 1
ATOM 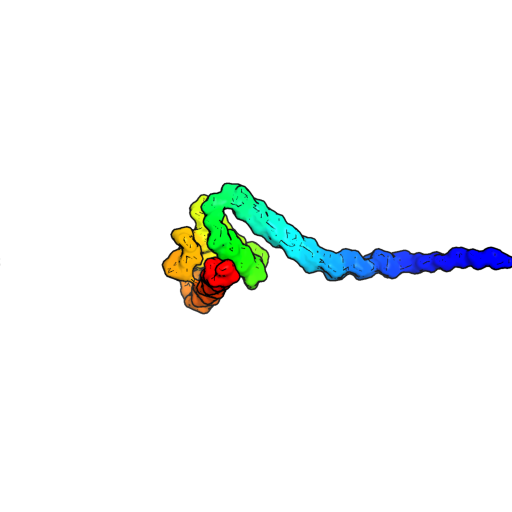565 C C . ILE A 1 71 ? -1.444 -6.427 0.287 1.00 84.62 71 ILE A C 1
ATOM 567 O O . ILE A 1 71 ? -1.043 -6.629 1.429 1.00 84.62 71 ILE A O 1
ATOM 571 N N . ILE A 1 72 ? -0.892 -6.966 -0.789 1.00 86.06 72 ILE A N 1
ATOM 572 C CA . ILE A 1 72 ? 0.329 -7.752 -0.793 1.00 86.06 72 ILE A CA 1
ATOM 573 C C . ILE A 1 72 ? 1.482 -6.843 -1.219 1.00 86.06 72 ILE A C 1
ATOM 575 O O . ILE A 1 72 ? 1.373 -6.133 -2.218 1.00 86.06 72 ILE A O 1
ATOM 579 N N . VAL A 1 73 ? 2.587 -6.891 -0.481 1.00 82.00 73 VAL A N 1
ATOM 580 C CA . VAL A 1 73 ? 3.811 -6.147 -0.775 1.00 82.00 73 VAL A CA 1
ATOM 581 C C . VAL A 1 73 ? 5.010 -7.098 -0.820 1.00 82.00 73 VAL A C 1
ATOM 583 O O . VAL A 1 73 ? 5.063 -8.036 -0.019 1.00 82.00 73 VAL A O 1
ATOM 586 N N . PHE A 1 74 ? 5.958 -6.843 -1.729 1.00 79.69 74 PHE A N 1
ATOM 587 C CA . PHE A 1 74 ? 7.173 -7.633 -1.964 1.00 79.69 74 PHE A CA 1
ATOM 588 C C . PHE A 1 74 ? 6.856 -9.111 -2.234 1.00 79.69 74 PHE A C 1
ATOM 590 O O . PHE A 1 74 ? 7.197 -9.973 -1.431 1.00 79.69 74 PHE A O 1
ATOM 597 N N . ASP A 1 75 ? 6.130 -9.400 -3.318 1.00 74.25 75 ASP A N 1
ATOM 598 C CA . ASP A 1 75 ? 5.835 -10.774 -3.771 1.00 74.25 75 ASP A CA 1
ATOM 599 C C . ASP A 1 75 ? 5.323 -11.706 -2.644 1.00 74.25 75 ASP A C 1
ATOM 601 O O . ASP A 1 75 ? 5.813 -12.808 -2.421 1.00 74.25 75 ASP A O 1
ATOM 605 N N . ASN A 1 76 ? 4.328 -11.241 -1.879 1.00 75.69 76 ASN A N 1
ATOM 606 C CA . ASN A 1 76 ? 3.719 -11.979 -0.758 1.00 75.69 76 ASN A CA 1
ATOM 607 C C . ASN A 1 76 ? 4.553 -12.067 0.532 1.00 75.69 76 ASN A C 1
ATOM 609 O O . ASN A 1 76 ? 4.221 -12.844 1.429 1.00 75.69 76 ASN A O 1
ATOM 613 N N . HIS A 1 77 ? 5.583 -11.235 0.690 1.00 79.81 77 HIS A N 1
ATOM 614 C CA . HIS A 1 77 ? 6.306 -11.128 1.960 1.00 79.81 77 HIS A CA 1
ATOM 615 C C . HIS A 1 77 ? 5.506 -10.386 3.029 1.00 79.81 77 HIS A C 1
ATOM 617 O O . HIS A 1 77 ? 5.557 -10.763 4.199 1.00 79.81 77 HIS A O 1
ATOM 623 N N . ILE A 1 78 ? 4.757 -9.345 2.660 1.00 83.50 78 ILE A N 1
ATOM 624 C CA . ILE A 1 78 ? 3.960 -8.550 3.600 1.00 83.50 78 ILE A CA 1
ATOM 625 C C . ILE A 1 78 ? 2.514 -8.509 3.126 1.00 83.50 78 ILE A C 1
ATOM 627 O O . ILE A 1 78 ? 2.234 -8.195 1.973 1.00 83.50 78 ILE A O 1
ATOM 631 N N . VAL A 1 79 ? 1.589 -8.794 4.038 1.00 85.69 79 VAL A N 1
ATOM 632 C CA . VAL A 1 79 ? 0.151 -8.756 3.784 1.00 85.69 79 VAL A CA 1
ATOM 633 C C . VAL A 1 79 ? -0.507 -7.789 4.755 1.00 85.69 79 VAL A C 1
ATOM 635 O O . VAL A 1 79 ? -0.395 -7.916 5.975 1.00 85.69 79 VAL A O 1
ATOM 638 N N . ILE A 1 80 ? -1.225 -6.822 4.200 1.00 84.69 80 ILE A N 1
ATOM 639 C CA . ILE A 1 80 ? -1.998 -5.827 4.931 1.00 84.69 80 ILE A CA 1
ATOM 640 C C . ILE A 1 80 ? -3.469 -6.176 4.738 1.00 84.69 80 ILE A C 1
ATOM 642 O O . ILE A 1 80 ? -4.035 -6.007 3.654 1.00 84.69 80 ILE A O 1
ATOM 646 N N . SER A 1 81 ? -4.079 -6.691 5.799 1.00 84.12 81 SER A N 1
ATOM 647 C CA . SER A 1 81 ? -5.491 -7.077 5.785 1.00 84.12 81 SER A CA 1
ATOM 648 C C . SER A 1 81 ? -6.391 -5.897 6.139 1.00 84.12 81 SER A C 1
ATOM 650 O O . SER A 1 81 ? -5.975 -5.009 6.885 1.00 84.12 81 SER A O 1
ATOM 652 N N . LYS A 1 82 ? -7.641 -5.893 5.656 1.00 77.31 82 LYS A N 1
ATOM 653 C CA . LYS A 1 82 ? -8.701 -4.978 6.137 1.00 77.31 82 LYS A CA 1
ATOM 654 C C . LYS A 1 82 ? -8.794 -5.073 7.675 1.00 77.31 82 LYS A C 1
ATOM 656 O O . LYS A 1 82 ? -8.802 -6.199 8.171 1.00 77.31 82 LYS A O 1
ATOM 661 N N . PRO A 1 83 ? -8.881 -3.963 8.440 1.00 74.19 83 PRO A N 1
ATOM 662 C CA . PRO A 1 83 ? -9.094 -2.550 8.066 1.00 74.19 83 PRO A CA 1
ATOM 663 C C . PRO A 1 83 ? -7.852 -1.748 7.607 1.00 74.19 83 PRO A C 1
ATOM 665 O O . PRO A 1 83 ? -7.814 -0.531 7.744 1.00 74.19 83 PRO A O 1
ATOM 668 N N . TYR A 1 84 ? -6.825 -2.395 7.057 1.00 79.88 84 TYR A N 1
ATOM 669 C CA . TYR A 1 84 ? -5.594 -1.772 6.544 1.00 79.88 84 TYR A CA 1
ATOM 670 C C . TYR A 1 84 ? -4.811 -0.954 7.582 1.00 79.88 84 TYR A C 1
ATOM 672 O O . TYR A 1 84 ? -4.062 -0.038 7.253 1.00 79.88 84 TYR A O 1
ATOM 680 N N . GLY A 1 85 ? -4.976 -1.285 8.860 1.00 76.50 85 GLY A N 1
ATOM 681 C CA . GLY A 1 85 ? -4.195 -0.700 9.946 1.00 76.50 85 GLY A CA 1
ATOM 682 C C . GLY A 1 85 ? -2.778 -1.273 10.017 1.00 76.50 85 GLY A C 1
ATOM 683 O O . GLY A 1 85 ? -2.505 -2.375 9.536 1.00 76.50 85 GLY A O 1
ATOM 684 N N . THR A 1 86 ? -1.881 -0.560 10.697 1.00 78.56 86 THR A N 1
ATOM 685 C CA . THR A 1 86 ? -0.520 -1.041 11.006 1.00 78.56 86 THR A CA 1
ATOM 686 C C . THR A 1 86 ? -0.525 -2.336 11.821 1.00 78.56 86 THR A C 1
ATOM 688 O O . THR A 1 86 ? 0.367 -3.168 11.667 1.00 78.56 86 THR A O 1
ATOM 691 N N . GLU A 1 87 ? -1.548 -2.524 12.652 1.00 79.31 87 GLU A N 1
ATOM 692 C CA . GLU A 1 87 ? -1.821 -3.738 13.431 1.00 79.31 87 GLU A CA 1
ATOM 693 C C . GLU A 1 87 ? -2.263 -4.933 12.565 1.00 79.31 87 GLU A C 1
ATOM 695 O O . GLU A 1 87 ? -2.021 -6.084 12.919 1.00 79.31 87 GLU A O 1
ATOM 700 N N . ASN A 1 88 ? -2.845 -4.660 11.392 1.00 81.00 88 ASN A N 1
ATOM 701 C CA . ASN A 1 88 ? -3.296 -5.665 10.423 1.00 81.00 88 ASN A CA 1
ATOM 702 C C . ASN A 1 88 ? -2.264 -5.920 9.312 1.00 81.00 88 ASN A C 1
ATOM 704 O O . ASN A 1 88 ? -2.542 -6.649 8.358 1.00 81.00 88 ASN A O 1
ATOM 708 N N . CYS A 1 89 ? -1.076 -5.325 9.439 1.00 81.62 89 CYS A N 1
ATOM 709 C CA . CYS A 1 89 ? 0.079 -5.565 8.588 1.00 81.62 89 CYS A CA 1
ATOM 710 C C . CYS A 1 89 ? 0.928 -6.687 9.191 1.00 81.62 89 CYS A C 1
ATOM 712 O O . CYS A 1 89 ? 1.528 -6.529 10.263 1.00 81.62 89 CYS A O 1
ATOM 714 N N . LYS A 1 90 ? 0.966 -7.827 8.504 1.00 80.50 90 LYS A N 1
ATOM 715 C CA . LYS A 1 90 ? 1.710 -9.016 8.918 1.00 80.50 90 LYS A CA 1
ATOM 716 C C . LYS A 1 90 ? 2.742 -9.369 7.863 1.00 80.50 90 LYS A C 1
ATOM 718 O O . LYS A 1 90 ? 2.457 -9.337 6.670 1.00 80.50 90 LYS A O 1
ATOM 723 N N . MET A 1 91 ? 3.929 -9.741 8.320 1.00 81.44 91 MET A N 1
ATOM 724 C CA . MET A 1 91 ? 4.908 -10.395 7.466 1.00 81.44 91 MET A CA 1
ATOM 725 C C . MET A 1 91 ? 4.511 -11.867 7.335 1.00 81.44 91 MET A C 1
ATOM 727 O O . MET A 1 91 ? 4.286 -12.536 8.343 1.00 81.44 91 MET A O 1
ATOM 731 N N . VAL A 1 92 ? 4.346 -12.336 6.104 1.00 79.25 92 VAL A N 1
ATOM 732 C CA . VAL A 1 92 ? 3.956 -13.712 5.772 1.00 79.25 92 VAL A CA 1
ATOM 733 C C . VAL A 1 92 ? 5.175 -14.545 5.386 1.00 79.25 92 VAL A C 1
ATOM 735 O O . VAL A 1 92 ? 5.207 -15.736 5.685 1.00 79.25 92 VAL A O 1
ATOM 738 N N . SER A 1 93 ? 6.190 -13.931 4.773 1.00 69.12 93 SER A N 1
ATOM 739 C CA . SER A 1 93 ? 7.416 -14.620 4.369 1.00 69.12 93 SER A CA 1
ATOM 740 C C . SER A 1 93 ? 8.633 -13.709 4.523 1.00 69.12 93 SER A C 1
ATOM 742 O O . SER A 1 93 ? 8.581 -12.540 4.148 1.00 69.12 93 SER A O 1
ATOM 744 N N . GLY A 1 94 ? 9.720 -14.250 5.079 1.00 63.81 94 GLY A N 1
ATOM 745 C CA . GLY A 1 94 ? 10.976 -13.540 5.340 1.00 63.81 94 GLY A CA 1
ATOM 746 C C . GLY A 1 94 ? 11.182 -13.133 6.805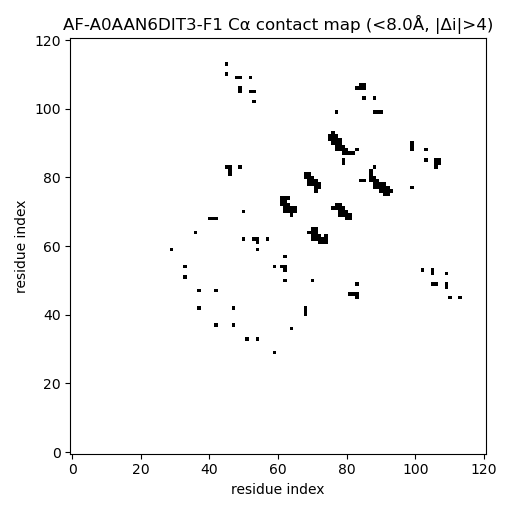 1.00 63.81 94 GLY A C 1
ATOM 747 O O . GLY A 1 94 ? 10.278 -13.226 7.630 1.00 63.81 94 GLY A O 1
ATOM 748 N N . ASN A 1 95 ? 12.407 -12.705 7.120 1.00 65.81 95 ASN A N 1
ATOM 749 C CA . ASN A 1 95 ? 12.827 -12.243 8.449 1.00 65.81 95 ASN A CA 1
ATOM 750 C C . ASN A 1 95 ? 13.417 -10.826 8.357 1.00 65.81 95 ASN A C 1
ATOM 752 O O . ASN A 1 95 ? 14.517 -10.555 8.833 1.00 65.81 95 ASN A O 1
ATOM 756 N N . ASP A 1 96 ? 12.713 -9.954 7.637 1.00 71.75 96 ASP A N 1
ATOM 757 C CA . ASP A 1 96 ? 13.169 -8.607 7.297 1.00 71.75 96 ASP A CA 1
ATOM 758 C C . ASP A 1 96 ? 12.320 -7.564 8.039 1.00 71.75 96 ASP A C 1
ATOM 760 O O . ASP A 1 96 ? 11.426 -6.904 7.498 1.00 71.75 96 ASP A O 1
ATOM 764 N N . ASP A 1 97 ? 12.591 -7.441 9.341 1.00 77.19 97 ASP A N 1
ATOM 765 C CA . ASP A 1 97 ? 11.933 -6.488 10.245 1.00 77.19 97 ASP A CA 1
ATOM 766 C C . ASP A 1 97 ? 12.034 -5.035 9.749 1.00 77.19 97 ASP A C 1
ATOM 768 O O . ASP A 1 97 ? 11.160 -4.209 10.032 1.00 77.19 97 ASP A O 1
ATOM 772 N N . GLN A 1 98 ? 13.073 -4.708 8.973 1.00 81.00 98 GLN A N 1
ATOM 773 C CA . GLN A 1 98 ? 13.238 -3.382 8.382 1.00 81.00 98 GLN A CA 1
ATOM 774 C C . GLN A 1 98 ? 12.161 -3.089 7.338 1.00 81.00 98 GLN A C 1
ATOM 776 O O . GLN A 1 98 ? 11.554 -2.016 7.387 1.00 81.00 98 GLN A O 1
ATOM 781 N N . GLN A 1 99 ? 11.873 -4.037 6.442 1.00 80.00 99 GLN A N 1
ATOM 782 C CA . GLN A 1 99 ? 10.800 -3.887 5.458 1.00 80.00 99 GLN A CA 1
ATOM 783 C C . GLN A 1 99 ? 9.442 -3.756 6.146 1.00 80.00 99 GLN A C 1
ATOM 785 O O . GLN A 1 99 ? 8.675 -2.841 5.835 1.00 80.00 99 GLN A O 1
ATOM 790 N N . LEU A 1 100 ? 9.160 -4.602 7.140 1.00 81.75 100 LEU A N 1
ATOM 791 C CA . LEU A 1 100 ? 7.907 -4.529 7.891 1.00 81.75 100 LEU A CA 1
ATOM 792 C C . LEU A 1 100 ? 7.752 -3.179 8.608 1.00 81.75 100 LEU A C 1
ATOM 794 O O . LEU A 1 100 ? 6.681 -2.568 8.556 1.00 81.75 100 LEU A O 1
ATOM 798 N N . SER A 1 101 ? 8.815 -2.695 9.252 1.00 84.19 101 SER A N 1
ATOM 799 C CA . SER A 1 101 ? 8.834 -1.392 9.922 1.00 84.19 101 SER A CA 1
ATOM 800 C C . SER A 1 101 ? 8.632 -0.241 8.932 1.00 84.19 101 SER A C 1
ATOM 802 O O . SER A 1 101 ? 7.851 0.679 9.196 1.00 84.19 101 SER A O 1
ATOM 804 N N . TYR A 1 102 ? 9.254 -0.321 7.753 1.00 84.25 102 TYR A N 1
ATOM 805 C CA . TYR A 1 102 ? 9.089 0.660 6.684 1.00 84.25 102 TYR A CA 1
ATOM 806 C C . TYR A 1 102 ? 7.640 0.721 6.182 1.00 84.25 102 TYR A C 1
ATOM 808 O O . TYR A 1 102 ? 7.041 1.799 6.161 1.00 84.25 102 TYR A O 1
ATOM 816 N N . ILE A 1 103 ? 7.029 -0.429 5.883 1.00 83.31 103 ILE A N 1
ATOM 817 C CA . ILE A 1 103 ? 5.624 -0.500 5.459 1.00 83.31 103 ILE A CA 1
ATOM 818 C C . ILE A 1 103 ? 4.687 -0.004 6.565 1.00 83.31 103 ILE A C 1
ATOM 820 O O . ILE A 1 103 ? 3.798 0.806 6.299 1.00 83.31 103 ILE A O 1
ATOM 824 N N . LYS A 1 104 ? 4.910 -0.401 7.824 1.00 85.81 104 LYS A N 1
ATOM 825 C CA . LYS A 1 104 ? 4.134 0.111 8.967 1.00 85.81 104 LYS A CA 1
ATOM 826 C C . LYS A 1 104 ? 4.245 1.629 9.102 1.00 85.81 104 LYS A C 1
ATOM 828 O O . LYS A 1 104 ? 3.247 2.280 9.406 1.00 85.81 104 LYS A O 1
ATOM 833 N N . LYS A 1 105 ? 5.424 2.205 8.856 1.00 87.06 105 LYS A N 1
ATOM 834 C CA . LYS A 1 105 ? 5.624 3.659 8.872 1.00 87.06 105 LYS A CA 1
ATOM 835 C C . LYS A 1 105 ? 4.831 4.350 7.764 1.00 87.06 105 LYS A C 1
ATOM 837 O O . LYS A 1 105 ? 4.206 5.366 8.045 1.00 87.06 105 LYS A O 1
ATOM 842 N N . ILE A 1 106 ? 4.801 3.787 6.555 1.00 83.88 106 ILE A N 1
ATOM 843 C CA . ILE A 1 106 ? 4.001 4.323 5.442 1.00 83.88 106 ILE A CA 1
ATOM 844 C C . ILE A 1 106 ? 2.513 4.277 5.782 1.00 83.88 106 ILE A C 1
ATOM 846 O O . ILE A 1 106 ? 1.840 5.297 5.691 1.00 83.88 106 ILE A O 1
ATOM 850 N N . ILE A 1 107 ? 2.009 3.125 6.234 1.00 84.69 107 ILE A N 1
ATOM 851 C CA . ILE A 1 107 ? 0.601 2.978 6.632 1.00 84.69 107 ILE A CA 1
ATOM 852 C C . ILE A 1 107 ? 0.250 4.010 7.712 1.00 84.69 107 ILE A C 1
ATOM 854 O O . ILE A 1 107 ? -0.786 4.662 7.622 1.00 84.69 107 ILE A O 1
ATOM 858 N N . LYS A 1 108 ? 1.127 4.207 8.705 1.00 86.44 108 LYS A N 1
ATOM 859 C CA . LYS A 1 108 ? 0.936 5.211 9.758 1.00 86.44 108 LYS A CA 1
ATOM 860 C C . LYS A 1 108 ? 0.921 6.646 9.219 1.00 86.44 108 LYS A C 1
ATOM 862 O O . LYS A 1 108 ? 0.114 7.443 9.690 1.00 86.44 108 LYS A O 1
ATOM 867 N N . ASP A 1 109 ? 1.786 6.980 8.261 1.00 85.56 109 ASP A N 1
ATOM 868 C CA . ASP A 1 109 ? 1.812 8.305 7.624 1.00 85.56 109 ASP A CA 1
ATOM 869 C C . ASP A 1 109 ? 0.502 8.571 6.873 1.00 85.56 109 ASP A C 1
ATOM 871 O O . ASP A 1 109 ? -0.121 9.610 7.072 1.00 85.56 109 ASP A O 1
ATOM 875 N N . VAL A 1 110 ? 0.029 7.589 6.098 1.00 83.50 110 VAL A N 1
ATOM 876 C CA . VAL A 1 110 ? -1.245 7.676 5.367 1.00 83.50 110 VAL A CA 1
ATOM 877 C C . VAL A 1 110 ? -2.424 7.823 6.325 1.00 83.50 110 VAL A C 1
ATOM 879 O O . VAL A 1 110 ? -3.254 8.704 6.132 1.00 83.50 110 VAL A O 1
ATOM 882 N N . TRP A 1 111 ? -2.474 7.032 7.400 1.00 82.56 111 TRP A N 1
ATOM 883 C CA . TRP A 1 111 ? -3.501 7.180 8.436 1.00 82.56 111 TRP A CA 1
ATOM 884 C C . TRP A 1 111 ? -3.462 8.562 9.096 1.00 82.56 111 TRP A C 1
ATOM 886 O O . TRP A 1 111 ? -4.502 9.197 9.236 1.00 82.56 111 TRP A O 1
ATOM 896 N N . THR A 1 112 ? -2.271 9.071 9.425 1.00 83.12 112 THR A N 1
ATOM 897 C CA . THR A 1 112 ? -2.105 10.425 9.984 1.00 83.12 112 THR A CA 1
ATOM 898 C C . THR A 1 112 ? -2.626 11.502 9.030 1.00 83.12 112 THR A C 1
ATOM 900 O O . THR A 1 112 ? -3.269 12.456 9.474 1.00 83.12 112 THR A O 1
ATOM 903 N N . ARG A 1 113 ? -2.373 11.363 7.721 1.00 82.56 113 ARG A N 1
ATOM 904 C CA . ARG A 1 113 ? -2.887 12.283 6.695 1.00 82.56 113 ARG A CA 1
ATOM 905 C C . ARG A 1 113 ? -4.404 12.208 6.584 1.00 82.56 113 ARG A C 1
ATOM 907 O O . ARG A 1 113 ? -5.049 13.241 6.723 1.00 82.56 113 ARG A O 1
ATOM 914 N N . LEU A 1 114 ? -4.959 11.002 6.467 1.00 78.38 114 LEU A N 1
ATOM 915 C CA . LEU A 1 114 ? -6.404 10.767 6.427 1.00 78.38 114 LEU A CA 1
ATOM 916 C C . LEU A 1 114 ? -7.113 11.354 7.655 1.00 78.38 114 LEU A C 1
ATOM 918 O O . LEU A 1 114 ? -8.149 12.003 7.526 1.00 78.38 114 LEU A O 1
ATOM 922 N N . GLU A 1 115 ? -6.555 11.168 8.854 1.00 77.50 115 GLU A N 1
ATOM 923 C CA . GLU A 1 115 ? -7.090 11.764 10.082 1.00 77.50 115 GLU A CA 1
ATOM 924 C C . GLU A 1 115 ? -6.978 13.294 10.100 1.00 77.50 115 GLU A C 1
ATOM 926 O O . GLU A 1 115 ? -7.877 13.966 10.611 1.00 77.50 115 GLU A O 1
ATOM 931 N N . SER A 1 116 ? -5.899 13.849 9.544 1.00 76.56 116 SER A N 1
ATOM 932 C CA . SER A 1 116 ? -5.691 15.299 9.457 1.00 76.56 116 SER A CA 1
ATOM 933 C C . SER A 1 116 ? -6.672 15.948 8.480 1.00 76.56 116 SER A C 1
ATOM 935 O O . SER A 1 116 ? -7.288 16.957 8.818 1.00 76.56 116 SER A O 1
ATOM 937 N N . GLU A 1 117 ? -6.892 15.339 7.313 1.00 70.50 117 GLU A N 1
ATOM 938 C CA . GLU A 1 117 ? -7.885 15.796 6.332 1.00 70.50 117 GLU A CA 1
ATOM 939 C C . GLU A 1 117 ? -9.311 15.692 6.881 1.00 70.50 117 GLU A C 1
ATOM 941 O O . GLU A 1 117 ? -10.137 16.572 6.655 1.00 70.50 117 GLU A O 1
ATOM 946 N N . ARG A 1 118 ? -9.595 14.665 7.689 1.00 60.88 118 ARG A N 1
ATOM 947 C CA . ARG A 1 118 ? -10.909 14.468 8.314 1.00 60.88 118 ARG A CA 1
ATOM 948 C C . ARG A 1 118 ? -11.199 15.438 9.468 1.00 60.88 118 ARG A C 1
ATOM 950 O O . ARG A 1 118 ? -12.366 15.646 9.790 1.00 60.88 118 ARG A O 1
ATOM 957 N N . LYS A 1 119 ? -10.170 16.016 10.100 1.00 61.41 119 LYS A N 1
ATOM 958 C CA . LYS A 1 119 ? -10.294 17.017 11.181 1.00 61.41 119 LYS A CA 1
ATOM 959 C C . LYS A 1 119 ? -10.192 18.468 10.701 1.00 61.41 119 LYS A C 1
ATOM 961 O O . LYS A 1 119 ? -10.523 19.363 11.470 1.00 61.41 119 LYS A O 1
ATOM 966 N N . GLY A 1 120 ? -9.722 18.698 9.476 1.00 46.62 120 GLY A N 1
ATOM 967 C CA . GLY A 1 120 ? -9.507 20.029 8.899 1.00 46.62 120 GLY A CA 1
ATOM 968 C C . GLY A 1 120 ? -10.675 20.588 8.079 1.00 46.62 120 GLY A C 1
ATOM 969 O O . GLY A 1 120 ? -10.436 21.474 7.262 1.00 46.62 120 GLY A O 1
ATOM 970 N N . GLY A 1 121 ? -11.887 20.049 8.251 1.00 40.50 121 GLY A N 1
ATOM 971 C CA . GLY A 1 121 ? -13.116 20.534 7.610 1.00 40.50 121 GLY A CA 1
ATOM 972 C C . GLY A 1 121 ? -13.771 21.679 8.366 1.00 40.50 121 GLY A C 1
ATOM 973 O O . GLY A 1 121 ? -13.867 21.569 9.609 1.00 40.50 121 GLY A O 1
#

InterPro domains:
  IPR019181 LSM12, anticodon-binding domain [PF09793] (37-106)
  IPR019181 LSM12, anticodon-binding domain [SM00995] (4-106)
  IPR039683 Protein Lsm12-like [PTHR13542] (40-119)
  IPR047574 AD domain [PS52001] (6-115)

Secondary structure (DSSP, 8-state):
-PPPPPPPPGGGSSSSTTTTHHHHHHHHHHHHHHHHHHHTS---HHHHHHHHHHHHHSPTTSEEE-TTSPEEETTTTEEE-TT--GGGEEE-S---HHHHHHHHHHHHHHHHHHHHHHH--

Nearest PDB structures (foldseek):
  8yz7-assembly1_A-2  TM=2.704E-01  e=2.141E+00  Deinococcus radiodurans R1 = ATCC 13939 = DSM 20539
  8wvz-assembly1_D  TM=3.193E-01  e=6.944E+00  African swine fever virus

Solvent-accessible surface area (backbone atoms only — not comparable to full-atom values): 7258 Å² total; per-residue (Å²): 133,86,81,77,85,79,82,77,67,70,78,72,77,65,67,66,67,64,71,69,39,53,64,52,52,49,52,52,49,53,49,49,54,49,49,59,65,51,69,84,46,99,63,52,73,67,47,50,52,44,49,51,53,47,52,72,74,43,62,91,80,34,57,48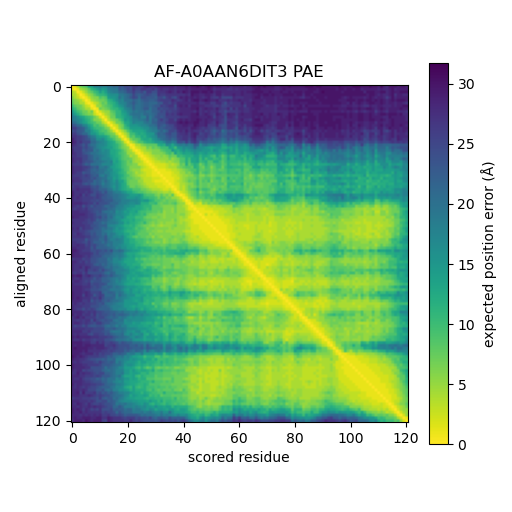,68,43,100,85,68,24,42,27,31,58,87,57,21,29,39,28,32,84,92,51,42,56,89,39,47,41,77,73,48,85,90,55,66,66,60,54,51,50,52,36,49,50,41,47,52,48,50,53,48,55,54,48,61,71,69,70,116